Protein AF-A0A2E1TWA9-F1 (afdb_monomer_lite)

Radius of gyration: 17.95 Å; chains: 1; bounding box: 38×29×48 Å

Sequence (131 aa):
MLLELARAKKILFFGGKGGVGKTTVSAVTATACAELGEKVLLISTDPAHNLGHLFGRKIGSNPTRITAGLDALELDPHEIVNLHLKEISSALHRLMPSNLYSEVDKHVTLAKDAPGMHEAAMLERMADVVE

Structure (mmCIF, N/CA/C/O backbone):
data_AF-A0A2E1TWA9-F1
#
_entry.id   AF-A0A2E1TWA9-F1
#
loop_
_atom_site.group_PDB
_atom_site.id
_atom_site.type_symbol
_atom_site.label_atom_id
_atom_site.label_alt_id
_atom_site.label_comp_id
_atom_site.label_asym_id
_atom_site.label_entity_id
_atom_site.label_seq_id
_atom_site.pdbx_PDB_ins_code
_atom_site.Cartn_x
_atom_site.Cartn_y
_atom_site.Cartn_z
_atom_site.occupancy
_atom_site.B_iso_or_equiv
_atom_site.auth_seq_id
_atom_site.auth_comp_id
_atom_site.auth_asym_id
_atom_site.auth_atom_id
_atom_site.pdbx_PDB_model_num
ATOM 1 N N . MET A 1 1 ? -15.239 12.929 10.849 1.00 82.94 1 MET A N 1
ATOM 2 C CA . MET A 1 1 ? -14.516 13.309 9.617 1.00 82.94 1 MET 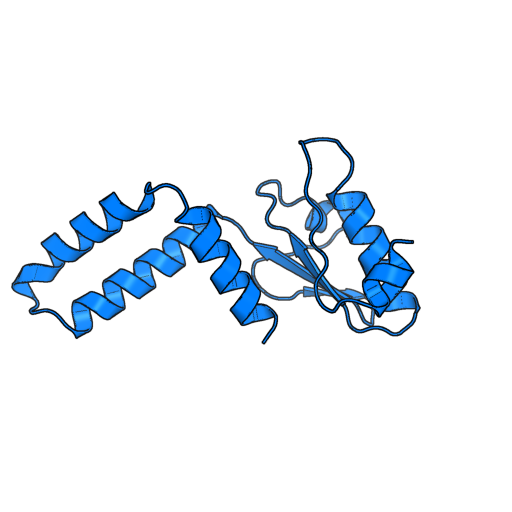A CA 1
ATOM 3 C C . MET A 1 1 ? -13.789 12.144 8.937 1.00 82.94 1 MET A C 1
ATOM 5 O O . MET A 1 1 ? -14.280 11.696 7.913 1.00 82.94 1 MET A O 1
ATOM 9 N N . LEU A 1 2 ? -12.664 11.606 9.449 1.00 90.69 2 LEU A N 1
ATOM 10 C CA . LEU A 1 2 ? -11.925 10.536 8.732 1.00 90.69 2 LEU A CA 1
ATOM 11 C C . LEU A 1 2 ? -12.725 9.234 8.578 1.00 90.69 2 LEU A C 1
ATOM 13 O O . LEU A 1 2 ? -12.781 8.686 7.486 1.00 90.69 2 LEU A O 1
ATOM 17 N N . LEU A 1 3 ? -13.411 8.785 9.633 1.00 92.25 3 LEU A N 1
ATOM 18 C CA . LEU A 1 3 ? -14.265 7.592 9.561 1.00 92.25 3 LEU A CA 1
ATOM 19 C C . LEU A 1 3 ? -15.497 7.787 8.664 1.00 92.25 3 LEU A C 1
ATOM 21 O O . LEU A 1 3 ? -16.000 6.828 8.092 1.00 92.25 3 LEU A O 1
ATOM 25 N N . GLU A 1 4 ? -15.991 9.017 8.518 1.00 93.06 4 GLU A N 1
ATOM 26 C CA . GLU A 1 4 ? -17.090 9.316 7.588 1.00 93.06 4 GLU A CA 1
ATOM 27 C C . GLU A 1 4 ? -16.598 9.255 6.141 1.00 93.06 4 GLU A C 1
ATOM 29 O O . GLU A 1 4 ? -17.252 8.651 5.295 1.00 93.06 4 GLU A O 1
ATOM 34 N N . LEU A 1 5 ? -15.408 9.806 5.868 1.00 93.25 5 LEU A N 1
ATOM 35 C CA . LEU A 1 5 ? -14.742 9.657 4.574 1.00 93.25 5 LEU A CA 1
ATOM 36 C C . LEU A 1 5 ? -14.465 8.185 4.255 1.00 93.25 5 LEU A C 1
ATOM 38 O O . LEU A 1 5 ? -14.717 7.766 3.130 1.00 93.25 5 LEU A O 1
ATOM 42 N N . ALA A 1 6 ? -14.014 7.405 5.243 1.00 91.38 6 ALA A N 1
ATOM 43 C CA . ALA A 1 6 ? -13.760 5.973 5.104 1.00 91.38 6 ALA A CA 1
ATOM 44 C C . ALA A 1 6 ? -15.019 5.167 4.764 1.00 91.38 6 ALA A C 1
ATOM 46 O O . ALA A 1 6 ? -14.949 4.233 3.978 1.00 91.38 6 ALA A O 1
ATOM 47 N N . ARG A 1 7 ? -16.188 5.556 5.285 1.00 89.50 7 ARG A N 1
ATOM 48 C CA . ARG A 1 7 ? -17.464 4.933 4.892 1.00 89.50 7 ARG A CA 1
ATOM 49 C C . ARG A 1 7 ? -17.933 5.363 3.506 1.00 89.50 7 ARG A C 1
ATOM 51 O O . ARG A 1 7 ? -18.570 4.591 2.800 1.00 89.50 7 ARG A O 1
ATOM 58 N N . ALA A 1 8 ? -17.655 6.606 3.117 1.00 93.38 8 ALA A N 1
ATOM 59 C CA . ALA A 1 8 ? -18.108 7.157 1.842 1.00 93.38 8 ALA A CA 1
ATOM 60 C C . ALA A 1 8 ? -17.20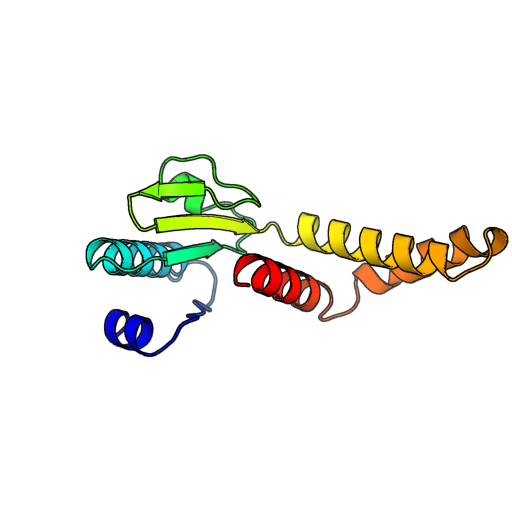0 6.794 0.652 1.00 93.38 8 ALA A C 1
ATOM 62 O O . ALA A 1 8 ? -17.617 6.936 -0.501 1.00 93.38 8 ALA A O 1
ATOM 63 N N . LYS A 1 9 ? -15.950 6.384 0.898 1.00 93.31 9 LYS A N 1
ATOM 64 C CA . LYS A 1 9 ? -14.934 6.113 -0.127 1.00 93.31 9 LYS A CA 1
ATOM 65 C C . LYS A 1 9 ? -14.283 4.757 0.114 1.00 93.31 9 LYS A C 1
ATOM 67 O O . LYS A 1 9 ? -13.872 4.458 1.223 1.00 93.31 9 LYS A O 1
ATOM 72 N N . LYS A 1 10 ? -14.108 3.977 -0.957 1.00 89.69 10 LYS A N 1
ATOM 73 C CA . LYS A 1 10 ? -13.422 2.674 -0.897 1.00 89.69 10 LYS A CA 1
ATOM 74 C C . LYS A 1 10 ? -11.905 2.790 -0.709 1.00 89.69 10 LYS A C 1
ATOM 76 O O . LYS A 1 10 ? -11.295 1.885 -0.163 1.00 89.69 10 LYS A O 1
ATOM 81 N N . ILE A 1 11 ? -11.306 3.884 -1.186 1.00 92.62 11 ILE A N 1
ATOM 82 C CA . ILE A 1 11 ? -9.855 4.108 -1.167 1.00 92.62 11 ILE A CA 1
ATOM 83 C C . ILE A 1 11 ? -9.575 5.474 -0.548 1.00 92.62 11 ILE A C 1
ATOM 85 O O . ILE A 1 11 ? -10.156 6.482 -0.961 1.00 92.62 11 ILE A O 1
ATOM 89 N N . LEU A 1 12 ? -8.693 5.498 0.452 1.00 94.44 12 LEU A N 1
ATOM 90 C CA . LEU A 1 12 ? -8.247 6.704 1.143 1.00 94.44 12 LEU A CA 1
ATOM 91 C C . LEU A 1 12 ? -6.724 6.801 1.057 1.00 94.44 12 LEU A C 1
ATOM 93 O O . LEU A 1 12 ? -6.013 5.946 1.578 1.00 94.44 12 LEU A O 1
ATOM 97 N N . PHE A 1 13 ? -6.228 7.875 0.443 1.00 92.94 13 PHE A N 1
ATOM 98 C CA . PHE A 1 13 ? -4.799 8.168 0.369 1.00 92.94 13 PHE A CA 1
ATOM 99 C C . PHE A 1 13 ? -4.375 9.112 1.497 1.00 92.94 13 PHE A C 1
ATOM 101 O O . PHE A 1 13 ? -4.964 10.177 1.686 1.00 92.94 13 PHE A O 1
ATOM 108 N N . PHE A 1 14 ? -3.311 8.747 2.213 1.00 93.25 14 PHE A N 1
ATOM 109 C CA . PHE A 1 14 ? -2.704 9.570 3.260 1.00 93.25 14 PHE A CA 1
ATOM 110 C C . PHE A 1 14 ? -1.376 10.154 2.761 1.00 93.25 14 PHE A C 1
ATOM 112 O O . PHE A 1 14 ? -0.324 9.528 2.862 1.00 93.25 14 PHE A O 1
ATOM 119 N N . GLY A 1 15 ? -1.429 11.369 2.211 1.00 91.12 15 GLY A N 1
ATOM 120 C CA . GLY A 1 15 ? -0.265 12.095 1.689 1.00 91.12 15 GLY A CA 1
ATOM 121 C C . GLY A 1 15 ? 0.232 13.206 2.622 1.00 91.12 15 GLY A C 1
ATOM 122 O O . GLY A 1 15 ? -0.514 13.726 3.447 1.00 91.12 15 GLY A O 1
ATOM 123 N N . GLY A 1 16 ? 1.508 13.585 2.497 1.00 88.06 16 GLY A N 1
ATOM 124 C CA . GLY A 1 16 ? 2.109 14.694 3.254 1.00 88.06 16 GLY A CA 1
ATOM 125 C C . GLY A 1 16 ? 3.611 14.527 3.505 1.00 88.06 16 GLY A C 1
ATOM 126 O O . GLY A 1 16 ? 4.179 13.455 3.290 1.00 88.06 16 GLY A O 1
ATOM 127 N N . LYS A 1 17 ? 4.265 15.585 3.999 1.00 86.50 17 LYS A N 1
ATOM 128 C CA . LYS A 1 17 ? 5.720 15.612 4.260 1.00 86.50 17 LYS A CA 1
ATOM 129 C C . LYS A 1 17 ? 6.162 14.556 5.291 1.00 86.50 17 LYS A C 1
ATOM 131 O O . LYS A 1 17 ? 5.338 13.973 5.999 1.00 86.50 17 LYS A O 1
ATOM 136 N N . GLY A 1 18 ? 7.463 14.275 5.368 1.00 84.88 18 GLY A N 1
ATOM 137 C CA . GLY A 1 18 ? 8.033 13.403 6.405 1.00 84.88 18 GLY A CA 1
ATOM 138 C C . GLY A 1 18 ? 7.747 13.934 7.817 1.00 84.88 18 GLY A C 1
ATOM 139 O O . GLY A 1 18 ? 7.710 15.143 8.020 1.00 84.88 18 GLY A O 1
ATOM 140 N N . GLY A 1 19 ? 7.495 13.042 8.779 1.00 83.31 19 GLY A N 1
ATOM 141 C CA . GLY A 1 19 ? 7.331 13.408 10.196 1.00 83.31 19 GLY A CA 1
ATOM 142 C C . GLY A 1 19 ? 5.968 13.974 10.625 1.00 83.31 19 GLY A C 1
ATOM 143 O O . GLY A 1 19 ? 5.780 14.236 11.804 1.00 83.31 19 GLY A O 1
ATOM 144 N N . VAL A 1 20 ? 4.985 14.119 9.727 1.00 91.44 20 VAL A N 1
ATOM 145 C CA . VAL A 1 20 ? 3.653 14.680 10.074 1.00 91.44 20 VAL A CA 1
ATOM 146 C C . VAL A 1 20 ? 2.662 13.662 10.670 1.00 91.44 20 VAL A C 1
ATOM 148 O O . VAL A 1 20 ? 1.486 13.968 10.829 1.00 91.44 20 VAL A O 1
ATOM 151 N N . GLY A 1 21 ? 3.104 12.432 10.956 1.00 91.19 21 GLY A N 1
ATOM 152 C CA . GLY A 1 21 ? 2.267 11.399 11.587 1.00 91.19 21 GLY A CA 1
ATOM 153 C C . GLY A 1 21 ? 1.367 10.583 10.647 1.00 91.19 21 GLY A C 1
ATOM 154 O O . GLY A 1 21 ? 0.452 9.917 11.119 1.00 91.19 21 GLY A O 1
ATOM 155 N N . LYS A 1 22 ? 1.611 10.586 9.328 1.00 93.75 22 LYS A N 1
ATOM 156 C CA . LYS A 1 22 ? 0.781 9.861 8.335 1.00 93.75 22 LYS A CA 1
ATOM 157 C C . LYS A 1 22 ? 0.602 8.379 8.655 1.00 93.75 22 LYS A C 1
ATOM 159 O O . LYS A 1 22 ? -0.515 7.874 8.608 1.00 93.75 22 LYS A O 1
ATOM 164 N N . THR A 1 23 ? 1.691 7.699 9.000 1.00 93.25 23 THR A N 1
ATOM 165 C CA . THR A 1 23 ? 1.688 6.271 9.338 1.00 93.25 23 THR A CA 1
ATOM 166 C C . THR A 1 23 ? 0.806 6.005 10.553 1.00 93.25 23 THR A C 1
ATOM 168 O O . THR A 1 23 ? -0.030 5.112 10.531 1.00 93.25 23 THR A O 1
ATOM 171 N N . THR A 1 24 ? 0.908 6.846 11.582 1.00 93.94 24 THR A N 1
ATOM 172 C CA . THR A 1 24 ? 0.072 6.745 12.781 1.00 93.94 24 THR A CA 1
ATOM 173 C C . THR A 1 24 ? -1.399 7.008 12.469 1.00 93.94 24 THR A C 1
ATOM 175 O O . THR A 1 24 ? -2.256 6.222 12.857 1.00 93.94 24 THR A O 1
ATOM 178 N N . VAL A 1 25 ? -1.709 8.086 11.742 1.00 95.06 25 VAL A N 1
ATOM 179 C CA . VAL A 1 25 ? -3.098 8.462 11.430 1.00 95.06 25 VAL A CA 1
ATOM 180 C C . VAL A 1 25 ? -3.767 7.427 10.521 1.00 95.06 25 VAL A C 1
ATOM 182 O O . VAL A 1 25 ? -4.913 7.054 10.774 1.00 95.06 25 VAL A O 1
ATOM 185 N N . SER A 1 26 ? -3.067 6.931 9.498 1.00 95.62 26 SER A N 1
ATOM 186 C CA . SER A 1 26 ? -3.578 5.875 8.611 1.00 95.62 26 SER A CA 1
ATOM 187 C C . SER A 1 26 ? -3.806 4.563 9.361 1.00 95.62 26 SER A C 1
ATOM 189 O O . SER A 1 26 ? -4.883 3.985 9.239 1.00 95.62 26 SER A O 1
ATOM 191 N N . ALA A 1 27 ? -2.863 4.143 10.210 1.00 95.75 27 ALA A N 1
ATOM 192 C CA . ALA A 1 27 ? -3.002 2.943 11.030 1.00 95.75 27 ALA A CA 1
ATOM 193 C C . ALA A 1 27 ? -4.170 3.033 12.019 1.00 95.75 27 ALA A C 1
ATOM 195 O O . 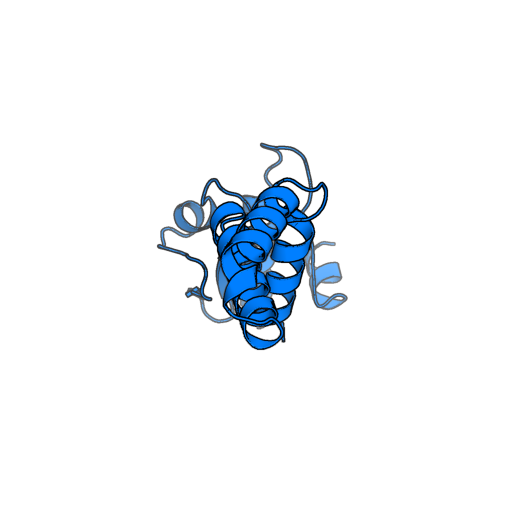ALA A 1 27 ? -4.992 2.125 12.070 1.00 95.75 27 ALA A O 1
ATOM 196 N N . VAL A 1 28 ? -4.296 4.139 12.761 1.00 96.06 28 VAL A N 1
ATOM 197 C CA . VAL A 1 28 ? -5.415 4.338 13.701 1.00 96.06 28 VAL A CA 1
ATOM 198 C C . VAL A 1 28 ? -6.753 4.384 12.963 1.00 96.06 28 VAL A C 1
ATOM 200 O O . VAL A 1 28 ? -7.721 3.790 13.427 1.00 96.06 28 VAL A O 1
ATOM 203 N N . THR A 1 29 ? -6.813 5.036 11.797 1.00 96.94 29 THR A N 1
ATOM 204 C CA . THR A 1 29 ? -8.038 5.064 10.980 1.00 96.94 29 THR A CA 1
ATOM 205 C C . THR A 1 29 ? -8.412 3.660 10.503 1.00 96.94 29 THR A C 1
ATOM 207 O O . THR A 1 29 ? -9.573 3.276 10.605 1.00 96.94 29 THR A O 1
ATOM 210 N N . ALA A 1 30 ? -7.437 2.879 10.028 1.00 97.06 30 ALA A N 1
ATOM 211 C CA . ALA A 1 30 ? -7.660 1.518 9.555 1.00 97.06 30 ALA A CA 1
ATOM 212 C C . ALA A 1 30 ? -8.128 0.581 10.679 1.00 97.06 30 ALA A C 1
ATOM 214 O O . ALA A 1 30 ? -9.104 -0.148 10.500 1.00 97.06 30 ALA A O 1
ATOM 215 N N . THR A 1 31 ? -7.493 0.654 11.852 1.00 96.94 31 THR A N 1
ATOM 216 C CA . THR A 1 31 ? -7.903 -0.098 13.047 1.00 96.94 31 THR A CA 1
ATOM 217 C C . THR A 1 31 ? -9.320 0.268 13.475 1.00 96.94 31 THR A C 1
ATOM 219 O O . THR A 1 31 ? -10.142 -0.623 13.659 1.00 96.94 31 THR A O 1
ATOM 222 N N . ALA A 1 32 ? -9.645 1.560 13.557 1.00 96.88 32 ALA A N 1
ATOM 223 C CA . ALA A 1 32 ? -10.979 2.008 13.950 1.00 96.88 32 ALA A CA 1
ATOM 224 C C . ALA A 1 32 ? -12.069 1.565 12.955 1.00 96.88 32 ALA A C 1
ATOM 226 O O . ALA A 1 32 ? -13.170 1.207 13.363 1.00 96.88 32 ALA A O 1
ATOM 227 N N . CYS A 1 33 ? -11.782 1.547 11.649 1.00 96.75 33 CYS A N 1
ATOM 228 C CA . CYS A 1 33 ? -12.703 0.982 10.660 1.00 96.75 33 CYS A CA 1
ATOM 229 C C . CYS A 1 33 ? -12.907 -0.529 10.865 1.00 96.75 33 CYS A C 1
ATOM 231 O O . CYS A 1 33 ? -14.045 -0.996 10.841 1.00 96.75 33 CYS A O 1
ATOM 233 N N . ALA A 1 34 ? -11.836 -1.285 11.124 1.00 97.00 34 ALA A N 1
ATOM 234 C CA . ALA A 1 34 ? -11.930 -2.719 11.394 1.00 97.00 34 ALA A CA 1
ATOM 235 C C . ALA A 1 34 ? -12.719 -3.031 12.681 1.00 97.00 34 ALA A C 1
ATOM 237 O O . ALA A 1 34 ? -13.537 -3.949 12.696 1.00 97.00 34 ALA A O 1
ATOM 238 N N . GLU A 1 35 ? -12.550 -2.231 13.739 1.00 96.69 35 GLU A N 1
ATOM 239 C CA . GLU A 1 35 ? -13.334 -2.329 14.983 1.00 96.69 35 GLU A CA 1
ATOM 240 C C . GLU A 1 35 ? -14.832 -2.067 14.769 1.00 96.69 35 GLU A C 1
ATOM 242 O O . GLU A 1 35 ? -15.670 -2.617 15.482 1.00 96.69 35 GLU A O 1
ATOM 247 N N . LEU A 1 36 ? -15.184 -1.270 13.757 1.00 95.56 36 LEU A N 1
ATOM 248 C CA . LEU A 1 36 ? -16.566 -1.042 13.331 1.00 95.56 36 LEU A CA 1
ATOM 249 C C . LEU A 1 36 ? -17.120 -2.165 12.434 1.00 95.56 36 LEU A C 1
ATOM 251 O O . LEU A 1 36 ? -18.259 -2.070 11.978 1.00 95.56 36 LEU A O 1
ATOM 255 N N . GLY A 1 37 ? -16.344 -3.228 12.203 1.00 95.62 37 GLY A N 1
ATOM 256 C CA . GLY A 1 37 ? -16.738 -4.400 11.421 1.00 95.62 37 GLY A CA 1
ATOM 257 C C . GLY A 1 37 ? -16.425 -4.308 9.926 1.00 95.62 37 GLY A C 1
ATOM 258 O O . GLY A 1 37 ? -16.797 -5.214 9.180 1.00 95.62 37 GLY A O 1
ATOM 259 N N . GLU A 1 38 ? -15.743 -3.252 9.477 1.00 95.25 38 GLU A N 1
ATOM 260 C CA . GLU A 1 38 ? -15.324 -3.120 8.080 1.00 95.25 38 GLU A CA 1
ATOM 261 C C . GLU A 1 38 ? -14.148 -4.054 7.762 1.00 95.25 38 GLU A C 1
ATOM 263 O O . GLU A 1 38 ? -13.328 -4.386 8.621 1.00 95.25 38 GLU A O 1
ATOM 268 N N . LYS A 1 39 ? -14.031 -4.456 6.492 1.00 95.56 39 LYS A N 1
ATOM 269 C CA . LYS A 1 39 ? -12.831 -5.134 5.983 1.00 95.56 39 LYS A CA 1
ATOM 270 C C . LYS A 1 39 ? -11.887 -4.093 5.405 1.00 95.56 39 LYS A C 1
ATOM 272 O O . LYS A 1 39 ? -12.225 -3.426 4.431 1.00 95.56 39 LYS A O 1
ATOM 277 N N . VAL A 1 40 ? -10.709 -3.971 5.998 1.00 96.75 40 VAL A N 1
ATOM 278 C CA . VAL A 1 40 ? -9.747 -2.918 5.692 1.00 96.75 40 VAL A CA 1
ATOM 279 C C . VAL A 1 40 ? -8.415 -3.528 5.292 1.00 96.75 40 VAL A C 1
ATOM 281 O O . VAL A 1 40 ? -7.893 -4.420 5.962 1.00 96.75 40 VAL A O 1
ATOM 284 N N . LEU A 1 41 ? -7.853 -2.987 4.217 1.00 96.31 41 LEU A N 1
ATOM 285 C CA . LEU A 1 41 ? -6.490 -3.243 3.793 1.00 96.31 41 LEU A CA 1
ATOM 286 C C . LEU A 1 41 ? -5.671 -1.959 3.947 1.00 96.31 41 LEU A C 1
ATOM 288 O O . LEU A 1 41 ? -5.962 -0.950 3.306 1.00 96.31 41 LEU A O 1
ATOM 292 N N . LEU A 1 42 ? -4.651 -1.994 4.800 1.00 96.06 42 LEU A N 1
ATOM 293 C CA . LEU A 1 42 ? -3.726 -0.884 4.999 1.00 96.06 42 LEU A CA 1
ATOM 294 C C . LEU A 1 42 ? -2.463 -1.087 4.158 1.00 96.06 42 LEU A C 1
ATOM 296 O O . LEU A 1 42 ? -1.725 -2.048 4.357 1.00 96.06 42 LEU A O 1
ATOM 300 N N . ILE A 1 43 ? -2.194 -0.154 3.249 1.00 94.50 43 ILE A N 1
ATOM 301 C CA . ILE A 1 43 ? -1.037 -0.198 2.350 1.00 94.50 43 ILE A CA 1
ATOM 302 C C . ILE A 1 43 ? -0.066 0.916 2.731 1.00 94.50 43 ILE A C 1
ATOM 304 O O . ILE A 1 43 ? -0.455 2.083 2.778 1.00 94.50 43 ILE A O 1
ATOM 308 N N . SER A 1 44 ? 1.198 0.573 2.976 1.00 92.06 44 SER A N 1
ATOM 309 C CA . SER A 1 44 ? 2.285 1.550 3.093 1.00 92.06 44 SER A CA 1
ATOM 310 C C . SER A 1 44 ? 3.217 1.451 1.896 1.00 92.06 44 SER A C 1
ATOM 312 O O . SER A 1 44 ? 3.655 0.362 1.543 1.00 92.06 44 SER A O 1
ATOM 314 N N . THR A 1 45 ? 3.556 2.599 1.315 1.00 88.25 45 THR A N 1
ATOM 315 C CA . THR A 1 45 ? 4.623 2.757 0.310 1.00 88.25 45 THR A CA 1
ATOM 316 C C . THR A 1 45 ? 5.864 3.438 0.881 1.00 88.25 45 THR A C 1
ATOM 318 O O . THR A 1 45 ? 6.693 3.949 0.130 1.00 88.25 45 THR A O 1
ATOM 321 N N . ASP A 1 46 ? 5.943 3.570 2.206 1.00 81.69 46 ASP A N 1
ATOM 322 C CA . ASP A 1 46 ? 7.081 4.182 2.883 1.00 81.69 46 ASP A CA 1
ATOM 323 C C . ASP A 1 46 ? 8.249 3.179 2.934 1.00 81.69 46 ASP A C 1
ATOM 325 O O . ASP A 1 46 ? 8.092 2.130 3.568 1.00 81.69 46 ASP A O 1
ATOM 329 N N . PRO A 1 47 ? 9.419 3.488 2.335 1.00 71.19 47 PRO A N 1
ATOM 330 C CA . PRO A 1 47 ? 10.594 2.611 2.368 1.00 71.19 47 PRO A CA 1
ATOM 331 C C . PRO A 1 47 ? 11.104 2.316 3.784 1.00 71.19 47 PRO A C 1
ATOM 333 O O . PRO A 1 47 ? 11.872 1.385 3.992 1.00 71.19 47 PRO A O 1
ATOM 336 N N . ALA A 1 48 ? 10.717 3.122 4.777 1.00 76.44 48 ALA A N 1
ATOM 337 C CA . ALA A 1 48 ? 11.181 2.968 6.151 1.00 76.44 48 ALA A CA 1
ATOM 338 C C . ALA A 1 48 ? 10.509 1.814 6.929 1.00 76.44 48 ALA A C 1
ATOM 340 O O . ALA A 1 48 ? 10.803 1.650 8.110 1.00 76.44 48 ALA A O 1
ATOM 341 N N . HIS A 1 49 ? 9.617 1.025 6.308 1.00 77.44 49 HIS A N 1
ATOM 342 C CA . HIS A 1 49 ? 8.981 -0.161 6.916 1.00 77.44 49 HIS A CA 1
ATOM 343 C C . HIS A 1 49 ? 8.328 0.097 8.290 1.00 77.44 49 HIS A C 1
ATOM 345 O O . HIS A 1 49 ? 8.398 -0.692 9.239 1.00 77.44 49 HIS A O 1
ATOM 351 N N . ASN A 1 50 ? 7.701 1.267 8.422 1.00 84.38 50 ASN A N 1
ATOM 352 C CA . ASN A 1 50 ? 7.218 1.773 9.702 1.00 84.38 50 ASN A CA 1
ATOM 353 C C . ASN A 1 50 ? 5.964 1.045 10.233 1.00 84.38 50 ASN A C 1
ATOM 355 O O . ASN A 1 50 ? 5.711 1.108 11.439 1.00 84.38 50 ASN A O 1
ATOM 359 N N . LEU A 1 51 ? 5.162 0.368 9.395 1.00 89.69 51 LEU A N 1
ATOM 360 C CA . LEU A 1 51 ? 3.964 -0.340 9.874 1.00 89.69 51 LEU A CA 1
ATOM 361 C C . LEU A 1 51 ? 4.341 -1.591 10.652 1.00 89.69 51 LEU A C 1
ATOM 363 O O . LEU A 1 51 ? 3.715 -1.879 11.673 1.00 89.69 51 LEU A O 1
ATOM 367 N N . GLY A 1 52 ? 5.364 -2.318 10.197 1.00 88.88 52 GLY A N 1
ATOM 368 C CA . GLY A 1 52 ? 5.816 -3.516 10.896 1.00 88.88 52 GLY A CA 1
ATOM 369 C C . GLY A 1 52 ? 6.241 -3.211 12.334 1.00 88.88 52 GLY A C 1
ATOM 370 O O . GLY A 1 52 ? 5.823 -3.881 13.281 1.00 88.88 52 GLY A O 1
ATOM 371 N N . HIS A 1 53 ? 6.982 -2.115 12.511 1.00 89.38 53 HIS A N 1
ATOM 372 C CA . HIS A 1 53 ? 7.342 -1.595 13.828 1.00 89.38 53 HIS A CA 1
ATOM 373 C C . HIS A 1 53 ? 6.122 -1.151 14.641 1.00 89.38 53 HIS A C 1
ATOM 375 O O . HIS A 1 53 ? 6.017 -1.500 15.815 1.00 89.38 53 HIS A O 1
ATOM 381 N N . LEU A 1 54 ? 5.187 -0.422 14.024 1.00 91.88 54 LEU A N 1
ATOM 382 C CA . LEU A 1 54 ? 3.997 0.097 14.700 1.00 91.88 54 LEU A CA 1
ATOM 383 C C . LEU A 1 54 ? 3.089 -1.015 15.245 1.00 91.88 54 LEU A C 1
ATOM 385 O O . LEU A 1 54 ? 2.567 -0.895 16.350 1.00 91.88 54 LEU A O 1
ATOM 389 N N . PHE A 1 55 ? 2.911 -2.097 14.485 1.00 93.44 55 PHE A N 1
ATOM 390 C CA . PHE A 1 55 ? 2.068 -3.229 14.879 1.00 93.44 55 PHE A CA 1
ATOM 391 C C . PHE A 1 55 ? 2.831 -4.354 15.589 1.00 93.44 55 PHE A C 1
ATOM 393 O O . PHE A 1 55 ? 2.213 -5.340 15.995 1.00 93.44 55 PHE A O 1
ATOM 400 N N . GLY A 1 56 ? 4.157 -4.245 15.724 1.00 91.94 56 GLY A N 1
ATOM 401 C CA . GLY A 1 56 ? 4.996 -5.301 16.295 1.00 91.94 56 GLY A CA 1
ATOM 402 C C . GLY A 1 56 ? 4.951 -6.605 15.490 1.00 91.94 56 GLY A C 1
ATOM 403 O O . GLY A 1 56 ? 4.980 -7.691 16.068 1.00 91.94 56 GLY A O 1
ATOM 404 N N . ARG A 1 57 ? 4.826 -6.518 14.159 1.00 90.88 57 ARG A N 1
ATOM 405 C CA . ARG A 1 57 ? 4.710 -7.668 13.248 1.00 90.88 57 ARG A CA 1
ATOM 406 C C . ARG A 1 57 ? 5.605 -7.486 12.033 1.00 90.88 57 ARG A C 1
ATOM 408 O O . ARG A 1 57 ? 5.808 -6.376 11.565 1.00 90.88 57 ARG A O 1
ATOM 415 N N . LYS A 1 58 ? 6.099 -8.586 11.466 1.00 91.44 58 LYS A N 1
ATOM 416 C CA . LYS A 1 58 ? 6.750 -8.537 10.154 1.00 91.44 58 LYS A CA 1
ATOM 417 C C . LYS A 1 58 ? 5.671 -8.418 9.078 1.00 91.44 58 LYS A C 1
ATOM 419 O O . LYS A 1 58 ? 4.852 -9.323 8.948 1.00 91.44 58 LYS A O 1
ATOM 424 N N . ILE A 1 59 ? 5.682 -7.315 8.340 1.00 92.94 59 ILE A N 1
ATOM 425 C CA . ILE A 1 59 ? 4.780 -7.041 7.217 1.00 92.94 59 ILE A CA 1
ATOM 426 C C . ILE A 1 59 ? 5.651 -6.944 5.963 1.00 92.94 59 ILE A C 1
ATOM 428 O O . ILE A 1 59 ? 6.780 -6.470 6.035 1.00 92.94 59 ILE A O 1
ATOM 432 N N . GLY A 1 60 ? 5.168 -7.462 4.838 1.00 89.38 60 GLY A N 1
ATOM 433 C CA . GLY A 1 60 ? 5.889 -7.426 3.566 1.00 89.38 60 GLY A CA 1
ATOM 434 C C . GLY A 1 60 ? 4.950 -7.133 2.405 1.00 89.38 60 GLY A C 1
ATOM 435 O O . GLY A 1 60 ? 3.840 -6.642 2.605 1.00 89.38 60 GLY A O 1
ATOM 436 N N . SER A 1 61 ? 5.372 -7.503 1.199 1.00 87.81 61 SER A N 1
ATOM 437 C CA . SER A 1 61 ? 4.669 -7.222 -0.062 1.00 87.81 61 SER A CA 1
ATOM 438 C C . SER A 1 61 ? 3.377 -8.022 -0.290 1.00 87.81 61 SER A C 1
ATOM 440 O O . SER A 1 61 ? 2.686 -7.810 -1.290 1.00 87.81 61 SER A O 1
ATOM 442 N N . ASN A 1 62 ? 3.031 -8.916 0.643 1.00 89.50 62 ASN A N 1
ATOM 443 C CA . ASN A 1 62 ? 1.790 -9.686 0.650 1.00 89.50 62 ASN A CA 1
ATOM 444 C C . ASN A 1 62 ? 0.916 -9.301 1.856 1.00 89.50 62 ASN A C 1
ATOM 446 O O . ASN A 1 62 ? 1.464 -9.082 2.946 1.00 89.50 62 ASN A O 1
ATOM 450 N N . PRO A 1 63 ? -0.426 -9.285 1.707 1.00 93.44 63 PRO A N 1
ATOM 451 C CA . PRO A 1 63 ? -1.338 -8.980 2.804 1.00 93.44 63 PRO A CA 1
ATOM 452 C C . PRO A 1 63 ? -1.080 -9.857 4.032 1.00 93.44 63 PRO A C 1
ATOM 454 O O . PRO A 1 63 ? -1.154 -11.085 3.984 1.00 93.44 63 PRO A O 1
ATOM 457 N N . THR A 1 64 ? -0.775 -9.207 5.149 1.00 95.12 64 THR A N 1
ATOM 458 C CA . THR A 1 64 ? -0.540 -9.831 6.448 1.00 95.12 64 THR A CA 1
ATOM 459 C C . THR A 1 64 ? -1.646 -9.435 7.412 1.00 95.12 64 THR A C 1
ATOM 461 O O . THR A 1 64 ? -1.881 -8.250 7.650 1.00 95.12 64 THR A O 1
ATOM 464 N N . ARG A 1 65 ? -2.295 -10.427 8.025 1.00 96.62 65 ARG A N 1
ATOM 465 C CA . ARG A 1 65 ? -3.323 -10.193 9.044 1.00 96.62 65 ARG A CA 1
ATOM 466 C C . ARG A 1 65 ? -2.732 -9.489 10.260 1.00 96.62 65 ARG A C 1
ATOM 468 O O . ARG A 1 65 ? -1.823 -10.018 10.906 1.00 96.62 65 ARG A O 1
ATOM 475 N N . ILE A 1 66 ? -3.299 -8.338 10.617 1.00 96.75 66 ILE A N 1
ATOM 476 C CA . ILE A 1 66 ? -2.954 -7.595 11.837 1.00 96.75 66 ILE A CA 1
ATOM 477 C C . ILE A 1 66 ? -3.924 -7.964 12.957 1.00 96.75 66 ILE A C 1
ATOM 479 O O . ILE A 1 66 ? -3.509 -8.469 13.999 1.00 96.75 66 ILE A O 1
ATOM 483 N N . THR A 1 67 ? -5.221 -7.789 12.704 1.00 95.50 67 THR A N 1
ATOM 484 C CA . THR A 1 67 ? -6.323 -8.179 13.593 1.00 95.50 67 THR A CA 1
ATOM 485 C C . THR A 1 67 ? -7.557 -8.552 12.762 1.00 95.50 67 THR A C 1
ATOM 487 O O . THR A 1 67 ? -7.534 -8.460 11.532 1.00 95.50 67 THR A O 1
ATOM 490 N N . ALA A 1 68 ? -8.633 -9.014 13.397 1.00 96.50 68 ALA A N 1
ATOM 491 C CA . ALA A 1 68 ? -9.890 -9.293 12.708 1.00 96.50 68 ALA A CA 1
ATOM 492 C C . ALA A 1 68 ? -10.363 -8.047 11.936 1.00 96.50 68 ALA A C 1
ATOM 494 O O . ALA A 1 68 ? -10.420 -6.957 12.494 1.00 96.50 68 ALA A O 1
ATOM 495 N N . GLY A 1 69 ? -10.644 -8.205 10.640 1.00 96.44 69 GLY A N 1
ATOM 496 C CA . GLY A 1 69 ? -11.058 -7.098 9.769 1.00 96.44 69 GLY A CA 1
ATOM 497 C C . GLY A 1 69 ? -9.927 -6.203 9.244 1.00 96.44 69 GLY A C 1
ATOM 498 O O . GLY A 1 69 ? -10.193 -5.410 8.351 1.00 96.44 69 GLY A O 1
ATOM 499 N N . LEU A 1 70 ? -8.676 -6.355 9.707 1.00 97.81 70 LEU A N 1
ATOM 500 C CA . LEU A 1 70 ? -7.535 -5.549 9.249 1.00 97.81 70 LEU A CA 1
ATOM 501 C C . LEU A 1 70 ? -6.378 -6.412 8.736 1.00 97.81 70 LEU A C 1
ATOM 503 O O . LEU A 1 70 ? -5.734 -7.141 9.499 1.00 97.81 70 LEU A O 1
ATOM 507 N N . ASP A 1 71 ? -6.082 -6.255 7.453 1.00 97.19 71 ASP A N 1
ATOM 508 C CA . ASP A 1 71 ? -4.872 -6.753 6.806 1.00 97.19 71 ASP A CA 1
ATOM 509 C C . ASP A 1 71 ? -3.961 -5.566 6.454 1.00 97.19 71 ASP A C 1
ATOM 511 O O . ASP A 1 71 ? -4.437 -4.453 6.222 1.00 97.19 71 ASP A O 1
ATOM 515 N N . ALA A 1 72 ? -2.646 -5.776 6.434 1.00 96.06 72 ALA A N 1
ATOM 516 C CA . ALA A 1 72 ? -1.684 -4.747 6.055 1.00 96.06 72 ALA A CA 1
ATOM 517 C C . ALA A 1 72 ? -0.608 -5.289 5.113 1.00 96.06 72 ALA A C 1
ATOM 519 O O . ALA A 1 72 ? -0.232 -6.458 5.202 1.00 96.06 72 ALA A O 1
ATOM 520 N N . LEU A 1 73 ? -0.094 -4.426 4.241 1.00 93.62 73 LEU A N 1
ATOM 521 C CA . LEU A 1 73 ? 1.061 -4.711 3.399 1.00 93.62 73 LEU A CA 1
ATOM 522 C C . LEU A 1 73 ? 2.003 -3.508 3.307 1.00 93.62 73 LEU A C 1
ATOM 524 O O . LEU A 1 73 ? 1.592 -2.350 3.421 1.00 93.62 73 LEU A O 1
ATOM 528 N N . GLU A 1 74 ? 3.274 -3.805 3.073 1.00 92.00 74 GLU A N 1
ATOM 529 C CA . GLU A 1 74 ? 4.316 -2.819 2.821 1.00 92.00 74 GLU A CA 1
ATOM 530 C C . GLU A 1 74 ? 4.903 -3.059 1.434 1.00 92.00 74 GLU A C 1
ATOM 532 O O . GLU A 1 74 ? 5.375 -4.148 1.109 1.00 92.00 74 GLU A O 1
ATOM 537 N N . LEU A 1 75 ? 4.825 -2.022 0.612 1.00 89.06 75 LEU A N 1
ATOM 538 C CA . LEU A 1 75 ? 5.283 -1.989 -0.761 1.00 89.06 75 LEU A CA 1
ATOM 539 C C . LEU A 1 75 ? 6.617 -1.244 -0.805 1.00 89.06 75 LEU A C 1
ATOM 541 O O . LEU A 1 75 ? 6.650 -0.030 -0.603 1.00 89.06 75 LEU A O 1
ATOM 545 N N . ASP A 1 76 ? 7.704 -1.964 -1.080 1.00 85.62 76 ASP A N 1
ATOM 546 C CA . ASP A 1 76 ? 9.004 -1.351 -1.351 1.00 85.62 76 ASP A CA 1
ATOM 547 C C . ASP A 1 76 ? 9.021 -0.816 -2.800 1.00 85.62 76 ASP A C 1
ATOM 549 O O . ASP A 1 76 ? 8.866 -1.599 -3.746 1.00 85.62 76 ASP A O 1
ATOM 553 N N . PRO A 1 77 ? 9.204 0.505 -3.010 1.00 81.50 77 PRO A N 1
ATOM 554 C 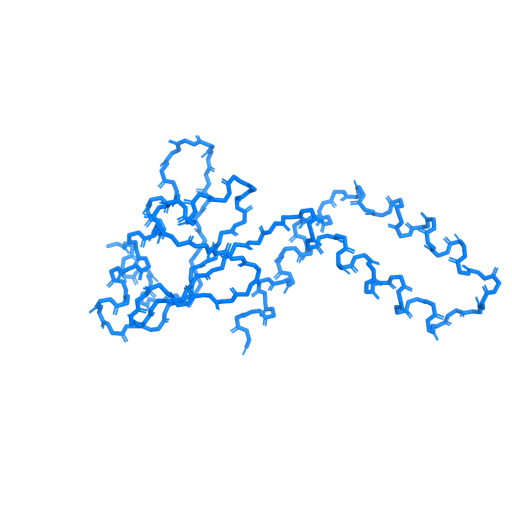CA . PRO A 1 77 ? 9.199 1.088 -4.351 1.00 81.50 77 PRO A CA 1
ATOM 555 C C . PRO A 1 77 ? 10.265 0.523 -5.277 1.00 81.50 77 PRO A C 1
ATOM 557 O O . PRO A 1 77 ? 10.014 0.339 -6.466 1.00 81.50 77 PRO A O 1
ATOM 560 N N . HIS A 1 78 ? 11.451 0.242 -4.751 1.00 83.44 78 HIS A N 1
ATOM 561 C CA . HIS A 1 78 ? 12.548 -0.281 -5.544 1.00 83.44 78 HIS A CA 1
ATOM 562 C C . HIS A 1 78 ? 12.286 -1.726 -5.956 1.00 83.44 78 HIS A C 1
ATOM 564 O O . HIS A 1 78 ? 12.534 -2.076 -7.112 1.00 83.44 78 HIS A O 1
ATOM 570 N N . GLU A 1 79 ? 11.764 -2.560 -5.054 1.00 86.06 79 GLU A N 1
ATOM 571 C CA . GLU A 1 79 ? 11.391 -3.937 -5.396 1.00 86.06 79 GLU A CA 1
ATOM 572 C C . GLU A 1 79 ? 10.304 -3.972 -6.474 1.00 86.06 79 GLU A C 1
ATOM 574 O O . GLU A 1 79 ? 10.433 -4.708 -7.454 1.00 86.06 79 GLU A O 1
ATOM 579 N N . ILE A 1 80 ? 9.273 -3.136 -6.336 1.00 87.38 80 ILE A N 1
ATOM 580 C CA . ILE A 1 80 ? 8.121 -3.112 -7.248 1.00 87.38 80 ILE A CA 1
ATOM 581 C C . ILE A 1 80 ? 8.513 -2.622 -8.635 1.00 87.38 80 ILE A C 1
ATOM 583 O O . ILE A 1 80 ? 8.151 -3.248 -9.627 1.00 87.38 80 ILE A O 1
ATOM 587 N N . VAL A 1 81 ? 9.321 -1.565 -8.723 1.00 86.81 81 VAL A N 1
ATOM 588 C CA . VAL A 1 81 ? 9.834 -1.083 -10.012 1.00 86.81 81 VAL A CA 1
ATOM 589 C C . VAL A 1 81 ? 10.688 -2.144 -10.698 1.00 86.81 81 VAL A C 1
ATOM 591 O O . VAL A 1 81 ? 10.543 -2.372 -11.897 1.00 86.81 81 VAL A O 1
ATOM 594 N N . ASN A 1 82 ? 11.563 -2.828 -9.957 1.00 87.94 82 ASN A N 1
ATOM 595 C CA . ASN A 1 82 ? 12.388 -3.886 -10.537 1.00 87.94 82 ASN A CA 1
ATOM 596 C C . ASN A 1 82 ? 11.536 -5.062 -11.043 1.00 87.94 82 ASN A C 1
ATOM 598 O O . ASN A 1 82 ? 11.843 -5.620 -12.099 1.00 87.94 82 ASN A O 1
ATOM 602 N N . LEU A 1 83 ? 10.479 -5.433 -10.313 1.00 87.81 83 LEU A N 1
ATOM 603 C CA . LEU A 1 83 ? 9.543 -6.474 -10.737 1.00 87.81 83 LEU A CA 1
ATOM 604 C C . LEU A 1 83 ? 8.813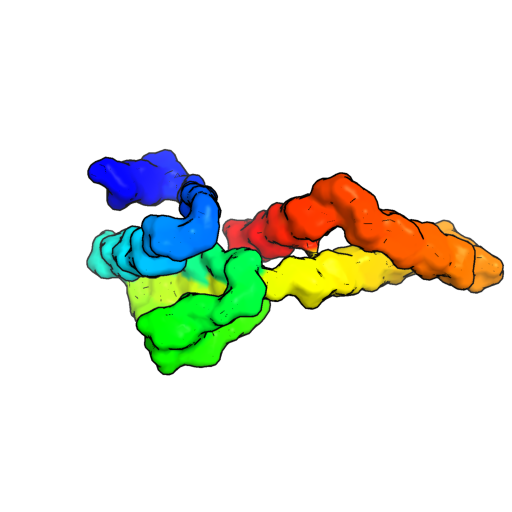 -6.068 -12.023 1.00 87.81 83 LEU A C 1
ATOM 606 O O . LEU A 1 83 ? 8.859 -6.809 -13.003 1.00 87.81 83 LEU A O 1
ATOM 610 N N . HIS A 1 84 ? 8.249 -4.863 -12.050 1.00 87.62 84 HIS A N 1
ATOM 611 C CA . HIS A 1 84 ? 7.523 -4.329 -13.199 1.00 87.62 84 HIS A CA 1
ATOM 612 C C . HIS A 1 84 ? 8.411 -4.235 -14.459 1.00 87.62 84 HIS A C 1
ATOM 614 O O . HIS A 1 84 ? 8.038 -4.683 -15.543 1.00 87.62 84 HIS A O 1
ATOM 620 N N . LEU A 1 85 ? 9.655 -3.758 -14.330 1.00 88.81 85 LEU A N 1
ATOM 621 C CA . LEU A 1 85 ? 10.610 -3.728 -15.449 1.00 88.81 85 LEU A CA 1
ATOM 622 C C . LEU A 1 85 ? 10.955 -5.126 -15.973 1.00 88.81 85 LEU A C 1
ATOM 624 O O . LEU A 1 85 ? 11.119 -5.319 -17.180 1.00 88.81 85 LEU A O 1
ATOM 628 N N . LYS A 1 86 ? 11.064 -6.113 -15.078 1.00 89.56 86 LYS A N 1
ATOM 629 C CA . LYS A 1 86 ? 11.312 -7.507 -15.457 1.00 89.56 86 LYS A CA 1
ATOM 630 C C . LYS A 1 86 ? 10.131 -8.091 -16.232 1.00 89.56 86 LYS A C 1
ATOM 632 O O . LYS A 1 86 ? 10.344 -8.833 -17.192 1.00 89.56 86 LYS A O 1
ATOM 637 N N . GLU A 1 87 ? 8.906 -7.751 -15.848 1.00 89.5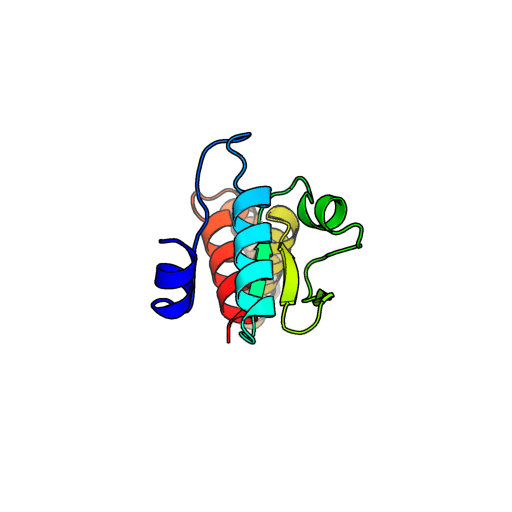6 87 GLU A N 1
ATOM 638 C CA . GLU A 1 87 ? 7.692 -8.156 -16.561 1.00 89.56 87 GLU A CA 1
ATOM 639 C C . GLU A 1 87 ? 7.626 -7.535 -17.958 1.00 89.56 87 GLU A C 1
ATOM 641 O O . GLU A 1 87 ? 7.384 -8.260 -18.929 1.00 89.56 87 GLU A O 1
ATOM 646 N N . ILE A 1 88 ? 7.952 -6.244 -18.085 1.00 89.94 88 ILE A N 1
ATOM 647 C CA . ILE A 1 88 ? 8.060 -5.556 -19.380 1.00 89.94 88 ILE A CA 1
ATOM 648 C C . ILE A 1 88 ? 9.122 -6.214 -20.266 1.00 89.94 88 ILE A C 1
ATOM 650 O O . ILE A 1 88 ? 8.824 -6.569 -21.408 1.00 89.94 88 ILE A O 1
ATOM 654 N N . SER A 1 89 ? 10.347 -6.408 -19.760 1.00 91.69 89 SER A N 1
ATOM 655 C CA . SER A 1 89 ? 11.429 -7.053 -20.524 1.00 91.69 89 SER A CA 1
ATOM 656 C C . SER A 1 89 ? 11.004 -8.450 -20.994 1.00 91.69 89 SER A C 1
ATOM 658 O O . SER A 1 89 ? 11.086 -8.756 -22.184 1.00 91.69 89 SER A O 1
ATOM 660 N N . SER A 1 90 ? 10.412 -9.256 -20.104 1.00 92.25 90 SER A N 1
ATOM 661 C CA . SER A 1 90 ? 9.910 -10.590 -20.447 1.00 92.25 90 SER A CA 1
ATOM 662 C C . SER A 1 90 ? 8.810 -10.557 -21.514 1.00 92.25 90 SER A C 1
ATOM 664 O O . SER A 1 90 ? 8.792 -11.403 -22.411 1.00 92.25 90 SER A O 1
ATOM 666 N N . ALA A 1 91 ? 7.888 -9.594 -21.446 1.00 92.12 91 ALA A N 1
ATOM 667 C CA . ALA A 1 91 ? 6.847 -9.425 -22.453 1.00 92.12 91 ALA A CA 1
ATOM 668 C C . ALA A 1 91 ? 7.431 -9.039 -23.817 1.00 92.12 91 ALA A C 1
ATOM 670 O O . ALA A 1 91 ? 7.061 -9.634 -24.829 1.00 92.12 91 ALA A O 1
ATOM 671 N N . LEU A 1 92 ? 8.385 -8.108 -23.846 1.00 92.31 92 LEU A N 1
ATOM 672 C CA . LEU A 1 92 ? 9.061 -7.688 -25.071 1.00 92.31 92 LEU A CA 1
ATOM 673 C C . LEU A 1 92 ? 9.897 -8.819 -25.681 1.00 92.31 92 LEU A C 1
ATOM 675 O O . LEU A 1 92 ? 9.833 -9.029 -26.890 1.00 92.31 92 LEU A O 1
ATOM 679 N N . HIS A 1 93 ? 10.605 -9.615 -24.873 1.00 93.94 93 HIS A N 1
ATOM 680 C CA . HIS A 1 93 ? 11.337 -10.795 -25.356 1.00 93.94 93 HIS A CA 1
ATOM 681 C C . HIS A 1 93 ? 10.421 -11.818 -26.041 1.00 93.94 93 HIS A C 1
ATOM 683 O O . HIS A 1 93 ? 10.837 -12.461 -27.001 1.00 93.94 93 HIS A O 1
ATOM 689 N N . ARG A 1 94 ? 9.161 -11.958 -25.606 1.00 94.12 94 ARG A N 1
ATOM 690 C CA . ARG A 1 94 ? 8.183 -12.839 -26.275 1.00 94.12 94 ARG A CA 1
ATOM 691 C C . ARG A 1 94 ? 7.723 -12.313 -27.638 1.00 94.12 94 ARG A C 1
ATOM 693 O O . ARG A 1 94 ? 7.281 -13.105 -28.464 1.00 94.12 94 ARG A O 1
ATOM 700 N N . LEU A 1 95 ? 7.798 -11.001 -27.861 1.00 94.06 95 LEU A N 1
ATOM 701 C CA . LEU A 1 95 ? 7.352 -10.340 -29.093 1.00 94.06 95 LEU A CA 1
ATOM 702 C C . LEU A 1 95 ? 8.493 -10.082 -30.084 1.00 94.06 95 LEU A C 1
ATOM 704 O O . LEU A 1 95 ? 8.237 -9.879 -31.270 1.00 94.06 95 LEU A O 1
ATOM 708 N N . MET A 1 96 ? 9.741 -10.069 -29.612 1.00 92.81 96 MET A N 1
ATOM 709 C CA . MET A 1 96 ? 10.916 -9.741 -30.416 1.00 92.81 96 MET A CA 1
ATOM 710 C C . MET A 1 96 ? 11.790 -10.970 -30.724 1.00 92.81 96 MET A C 1
ATOM 712 O O . MET A 1 96 ? 11.816 -11.929 -29.954 1.00 92.81 96 MET A O 1
ATOM 716 N N . PRO A 1 97 ? 12.555 -10.952 -31.830 1.00 94.44 97 PRO A N 1
ATOM 717 C CA . PRO A 1 97 ? 13.585 -11.952 -32.105 1.00 94.44 97 PRO A CA 1
ATOM 718 C C . PRO A 1 97 ? 14.695 -11.975 -31.040 1.00 94.44 97 PRO A C 1
ATOM 720 O O . PRO A 1 97 ? 15.080 -10.934 -30.505 1.00 94.44 97 PRO A O 1
ATOM 723 N N . SER A 1 98 ? 15.275 -13.152 -30.789 1.00 93.44 98 SER A N 1
ATOM 724 C CA . SER A 1 98 ? 16.296 -13.358 -29.746 1.00 93.44 98 SER A CA 1
ATOM 725 C C . SER A 1 98 ? 17.578 -12.544 -29.940 1.00 93.44 98 SER A C 1
ATOM 727 O O . SER A 1 98 ? 18.241 -12.200 -28.964 1.00 93.44 98 SER A O 1
ATOM 729 N N . ASN A 1 99 ? 17.918 -12.175 -31.178 1.00 94.00 99 ASN A N 1
ATOM 730 C CA . ASN A 1 99 ? 19.078 -11.333 -31.477 1.00 94.00 99 ASN A CA 1
ATOM 731 C C . ASN A 1 99 ? 18.904 -9.860 -31.064 1.00 94.00 99 ASN A C 1
ATOM 733 O O . ASN A 1 99 ? 19.860 -9.106 -31.199 1.00 94.00 99 ASN A O 1
ATOM 737 N N . LEU A 1 100 ? 17.713 -9.453 -30.606 1.00 93.44 100 LEU A N 1
ATOM 738 C CA . LEU A 1 100 ? 17.425 -8.103 -30.105 1.00 93.44 100 LEU A CA 1
ATOM 739 C C . LEU A 1 100 ? 17.219 -8.055 -28.584 1.00 93.44 100 LEU A C 1
ATOM 741 O O . LEU A 1 100 ? 16.910 -6.995 -28.041 1.00 93.44 100 LEU A O 1
ATOM 745 N N . TYR A 1 101 ? 17.364 -9.176 -27.870 1.00 93.19 101 TYR A N 1
ATOM 746 C CA . TYR A 1 101 ? 17.109 -9.218 -26.424 1.00 93.19 101 TYR A CA 1
ATOM 747 C C . TYR A 1 101 ? 18.031 -8.274 -25.647 1.00 93.19 101 TYR A C 1
ATOM 749 O O . TYR A 1 101 ? 17.574 -7.579 -24.741 1.00 93.19 101 TYR A O 1
ATOM 757 N N . SER A 1 102 ? 19.300 -8.166 -26.054 1.00 92.81 102 SER A N 1
ATOM 758 C CA . SER A 1 102 ? 20.253 -7.233 -25.446 1.00 92.81 102 SER A CA 1
ATOM 759 C C . SER A 1 102 ? 19.853 -5.766 -25.609 1.00 92.81 102 SER A C 1
ATOM 761 O O . SER A 1 102 ? 20.112 -4.947 -24.729 1.00 92.81 102 SER A O 1
ATOM 763 N N . GLU A 1 103 ? 19.245 -5.411 -26.736 1.00 92.62 103 GLU A N 1
ATOM 764 C CA . GLU A 1 103 ? 18.791 -4.059 -27.054 1.00 92.62 103 GLU A CA 1
ATOM 765 C C . GLU A 1 103 ? 17.539 -3.721 -26.246 1.00 92.62 103 GLU A C 1
ATOM 767 O O . GLU A 1 103 ? 17.450 -2.624 -25.693 1.00 92.62 103 GLU A O 1
ATOM 772 N N . VAL A 1 104 ? 16.619 -4.684 -26.115 1.00 91.81 104 VAL A N 1
ATOM 773 C CA . VAL A 1 104 ? 15.445 -4.574 -25.242 1.00 91.81 104 VAL A CA 1
ATOM 774 C C . VAL A 1 104 ? 15.874 -4.321 -23.799 1.00 91.81 104 VAL A C 1
ATOM 776 O O . VAL A 1 104 ? 15.427 -3.344 -23.201 1.00 91.81 104 VAL A O 1
ATOM 779 N N . ASP A 1 105 ? 16.783 -5.131 -23.253 1.00 90.50 105 ASP A N 1
ATOM 780 C CA . ASP A 1 105 ? 17.202 -5.001 -21.852 1.00 90.50 105 ASP A CA 1
ATOM 781 C C . ASP A 1 105 ? 17.883 -3.653 -21.574 1.00 90.50 105 ASP A C 1
ATOM 783 O O . ASP A 1 105 ? 17.629 -3.020 -20.543 1.00 90.50 105 ASP A O 1
ATOM 787 N N . LYS A 1 106 ? 18.693 -3.157 -22.519 1.00 90.12 106 LYS A N 1
ATOM 788 C CA . LYS A 1 106 ? 19.276 -1.807 -22.442 1.00 90.12 106 LYS A CA 1
ATOM 789 C C . LYS A 1 106 ? 18.193 -0.729 -22.420 1.00 90.12 106 LYS A C 1
ATOM 791 O O . LYS A 1 106 ? 18.272 0.187 -21.606 1.00 90.12 106 LYS A O 1
ATOM 796 N N . HIS A 1 107 ? 17.191 -0.828 -23.294 1.00 88.19 107 HIS A N 1
ATOM 797 C CA . HIS A 1 107 ? 16.124 0.168 -23.378 1.00 88.19 107 HIS A CA 1
ATOM 798 C C . HIS A 1 107 ? 15.256 0.189 -22.115 1.00 88.19 107 HIS A C 1
ATOM 800 O O . HIS A 1 107 ? 14.994 1.256 -21.566 1.00 88.19 107 HIS A O 1
ATOM 806 N N . VAL A 1 108 ? 14.882 -0.988 -21.605 1.00 88.56 108 VAL A N 1
ATOM 807 C CA . VAL A 1 108 ? 14.126 -1.130 -20.351 1.00 88.56 108 VAL A CA 1
ATOM 808 C C . VAL A 1 108 ? 14.918 -0.565 -19.169 1.00 88.56 108 VAL A C 1
ATOM 810 O O . VAL A 1 108 ? 14.362 0.152 -18.341 1.00 88.56 108 VAL A O 1
ATOM 813 N N . THR A 1 109 ? 16.230 -0.811 -19.117 1.00 86.19 109 THR A N 1
ATOM 814 C CA . THR A 1 109 ? 17.097 -0.254 -18.065 1.00 86.19 109 THR A CA 1
ATOM 815 C C . THR A 1 109 ? 17.129 1.274 -18.105 1.00 86.19 109 THR A C 1
ATOM 817 O O . THR A 1 109 ? 17.033 1.905 -17.061 1.00 86.19 109 THR A O 1
ATOM 820 N N . LEU A 1 110 ? 17.211 1.881 -19.293 1.00 85.56 110 LEU A N 1
ATOM 821 C CA . LEU A 1 110 ? 17.165 3.341 -19.440 1.00 85.56 110 LEU A CA 1
ATOM 822 C C . LEU A 1 110 ? 15.803 3.927 -19.038 1.00 85.56 110 LEU A C 1
ATOM 824 O O . LEU A 1 110 ? 15.742 5.037 -18.517 1.00 85.56 110 LEU A O 1
ATOM 828 N N . ALA A 1 111 ? 14.716 3.184 -19.257 1.00 83.19 111 ALA A N 1
ATOM 829 C CA . ALA A 1 111 ? 13.370 3.603 -18.880 1.00 83.19 111 ALA A CA 1
ATOM 830 C C . ALA A 1 111 ? 13.116 3.550 -17.362 1.00 83.19 111 ALA A C 1
ATOM 832 O O . ALA A 1 111 ? 12.210 4.226 -16.880 1.00 83.19 111 ALA A O 1
ATOM 833 N N . LYS A 1 112 ? 13.918 2.797 -16.594 1.00 81.88 112 LYS A N 1
ATOM 834 C CA . LYS A 1 112 ? 13.796 2.692 -15.129 1.00 81.88 112 LYS A CA 1
ATOM 835 C C . LYS A 1 112 ? 13.809 4.048 -14.426 1.00 81.88 112 LYS A C 1
ATOM 837 O O . LYS A 1 112 ? 13.031 4.269 -13.499 1.00 81.88 112 LYS A O 1
ATOM 842 N N . ASP A 1 113 ? 14.692 4.934 -14.872 1.00 80.94 113 ASP A N 1
ATOM 843 C CA . ASP A 1 113 ? 14.913 6.243 -14.255 1.00 80.94 113 ASP A CA 1
ATOM 844 C C . ASP A 1 113 ? 14.016 7.332 -14.867 1.00 80.94 113 ASP A C 1
ATOM 846 O O . ASP A 1 113 ? 14.161 8.518 -14.559 1.00 80.94 113 ASP A O 1
ATOM 850 N N . ALA A 1 114 ? 13.075 6.948 -15.738 1.00 83.50 114 ALA A N 1
ATOM 851 C CA . ALA A 1 114 ? 12.116 7.881 -16.300 1.00 83.50 114 ALA A CA 1
ATOM 852 C C . ALA A 1 114 ? 11.218 8.464 -15.187 1.00 83.50 114 ALA A C 1
ATOM 854 O O . ALA A 1 114 ? 10.715 7.721 -14.334 1.00 83.50 114 ALA A O 1
ATOM 855 N N . PRO A 1 115 ? 10.967 9.788 -15.192 1.00 82.44 115 PRO A N 1
ATOM 856 C CA . PRO A 1 115 ? 10.032 10.406 -14.260 1.00 82.44 115 PRO A CA 1
ATOM 857 C C . PRO A 1 115 ? 8.651 9.747 -14.349 1.00 82.44 115 PRO A C 1
ATOM 859 O O . PRO A 1 115 ? 8.128 9.561 -15.447 1.00 82.44 115 PRO A O 1
ATOM 862 N N . GLY A 1 116 ? 8.047 9.414 -13.207 1.00 83.31 116 GLY A N 1
ATOM 863 C CA . GLY A 1 116 ? 6.729 8.778 -13.151 1.00 83.31 116 GLY A CA 1
ATOM 864 C C . GLY A 1 116 ? 6.746 7.247 -13.185 1.00 83.31 116 GLY A C 1
ATOM 865 O O . GLY A 1 116 ? 5.718 6.637 -12.904 1.00 83.31 116 GLY A O 1
ATOM 866 N N . MET A 1 117 ? 7.881 6.608 -13.497 1.00 83.56 117 MET A N 1
ATOM 867 C CA . MET A 1 117 ? 7.964 5.142 -13.569 1.00 83.56 117 MET A CA 1
ATOM 868 C C . MET A 1 117 ? 7.746 4.483 -12.202 1.00 83.56 117 MET A C 1
ATOM 870 O O . MET A 1 117 ? 7.061 3.468 -12.087 1.00 83.56 117 MET A O 1
ATOM 874 N N . HIS A 1 118 ? 8.291 5.095 -11.148 1.00 83.00 118 HIS A N 1
ATOM 875 C CA . HIS A 1 118 ? 8.138 4.608 -9.780 1.00 83.00 118 HIS A CA 1
ATOM 876 C C . HIS A 1 118 ? 6.682 4.710 -9.314 1.00 83.00 118 HIS A C 1
ATOM 878 O O . HIS A 1 118 ? 6.146 3.775 -8.723 1.00 83.00 118 HIS A O 1
ATOM 884 N N . GLU A 1 119 ? 6.027 5.829 -9.615 1.00 84.38 119 GLU A N 1
ATOM 885 C CA . GLU A 1 119 ? 4.629 6.078 -9.284 1.00 84.38 119 GLU A CA 1
ATOM 886 C C . GLU A 1 119 ? 3.681 5.159 -10.062 1.00 84.38 119 GLU A C 1
ATOM 888 O O . GLU A 1 119 ? 2.731 4.642 -9.477 1.00 84.38 119 GLU A O 1
ATOM 893 N N . ALA A 1 120 ? 3.949 4.924 -11.350 1.00 86.56 120 ALA A N 1
ATOM 894 C CA . ALA A 1 120 ? 3.147 4.040 -12.192 1.00 86.56 120 ALA A CA 1
ATOM 895 C C . ALA A 1 120 ? 3.205 2.587 -11.703 1.00 86.56 120 ALA A C 1
ATOM 897 O O . ALA A 1 120 ? 2.157 1.996 -11.449 1.00 86.56 120 ALA A O 1
ATOM 898 N N . ALA A 1 121 ? 4.412 2.054 -11.482 1.00 86.69 121 ALA A N 1
ATOM 899 C CA . ALA A 1 121 ? 4.594 0.690 -10.985 1.00 86.69 121 ALA A CA 1
ATOM 900 C C . ALA A 1 121 ? 3.941 0.496 -9.604 1.00 86.69 121 ALA A C 1
ATOM 902 O O . ALA A 1 121 ? 3.324 -0.532 -9.329 1.00 86.69 121 ALA A O 1
ATOM 903 N N . MET A 1 122 ? 4.027 1.507 -8.735 1.00 86.69 122 MET A N 1
ATOM 904 C CA . MET A 1 122 ? 3.352 1.484 -7.439 1.00 86.69 122 MET A CA 1
ATOM 905 C C . MET A 1 122 ? 1.834 1.470 -7.555 1.00 86.69 122 MET A C 1
ATOM 907 O O . MET A 1 122 ? 1.174 0.716 -6.843 1.00 86.69 122 MET A O 1
ATOM 911 N N . LEU A 1 123 ? 1.275 2.313 -8.421 1.00 87.94 123 LEU A N 1
ATOM 912 C CA . LEU A 1 123 ? -0.167 2.409 -8.601 1.00 87.94 123 LEU A CA 1
ATOM 913 C C . LEU A 1 123 ? -0.745 1.128 -9.210 1.00 87.94 123 LEU A C 1
ATOM 915 O O . LEU A 1 123 ? -1.788 0.669 -8.754 1.00 87.94 123 LEU A O 1
ATOM 919 N N . GLU A 1 124 ? -0.056 0.542 -10.189 1.00 87.88 124 GLU A N 1
ATOM 920 C CA . GLU A 1 124 ? -0.412 -0.759 -10.763 1.00 87.88 124 GLU A CA 1
ATOM 921 C C . GLU A 1 124 ? -0.397 -1.840 -9.682 1.00 87.88 124 GLU A C 1
ATOM 923 O O . GLU A 1 124 ? -1.404 -2.509 -9.459 1.00 87.88 124 GLU A O 1
ATOM 928 N N . ARG A 1 125 ? 0.679 -1.909 -8.887 1.00 87.25 125 ARG A N 1
ATOM 929 C CA . ARG A 1 125 ? 0.752 -2.876 -7.791 1.00 87.25 125 ARG A CA 1
ATOM 930 C C . ARG A 1 125 ? -0.353 -2.673 -6.755 1.00 87.25 125 ARG A C 1
ATOM 932 O O . ARG A 1 125 ? -0.851 -3.652 -6.210 1.00 87.25 125 ARG A O 1
ATOM 939 N N . MET A 1 126 ? -0.736 -1.434 -6.448 1.00 87.38 126 MET A N 1
ATOM 940 C CA . MET A 1 126 ? -1.882 -1.167 -5.573 1.00 87.38 126 MET A CA 1
ATOM 941 C C . MET A 1 126 ? -3.195 -1.643 -6.188 1.00 87.38 126 MET A C 1
ATOM 943 O O . MET A 1 126 ? -4.017 -2.192 -5.459 1.00 87.38 126 MET A O 1
ATOM 947 N N . ALA A 1 127 ? -3.397 -1.430 -7.491 1.00 88.38 127 ALA A N 1
ATOM 948 C CA . ALA A 1 127 ? -4.594 -1.877 -8.194 1.00 88.38 127 ALA A CA 1
ATOM 949 C C . ALA A 1 127 ? -4.734 -3.405 -8.114 1.00 88.38 127 ALA A C 1
ATOM 951 O O . ALA A 1 127 ? -5.775 -3.879 -7.670 1.00 88.38 127 ALA A O 1
ATOM 952 N N . ASP A 1 128 ? -3.655 -4.149 -8.372 1.00 87.62 128 ASP A N 1
ATOM 953 C CA . ASP A 1 128 ? -3.639 -5.618 -8.303 1.00 87.62 128 ASP A CA 1
ATOM 954 C C . ASP A 1 128 ? -4.001 -6.188 -6.926 1.00 87.62 128 ASP A C 1
ATOM 956 O O . ASP A 1 128 ? -4.454 -7.323 -6.814 1.00 87.62 128 ASP A O 1
ATOM 960 N N . VAL A 1 129 ? -3.712 -5.454 -5.848 1.00 85.38 129 VAL A N 1
ATOM 961 C CA . VAL A 1 129 ? -4.024 -5.910 -4.482 1.00 85.38 129 VAL A CA 1
ATOM 962 C C . VAL A 1 129 ? -5.457 -5.539 -4.084 1.00 85.38 129 VAL A C 1
ATOM 964 O O . VAL A 1 129 ? -6.014 -6.134 -3.161 1.00 85.38 129 VAL A O 1
ATOM 967 N N . VAL A 1 130 ? -6.041 -4.529 -4.731 1.00 82.12 130 VAL A N 1
ATOM 968 C CA . VAL A 1 130 ? -7.387 -4.026 -4.423 1.00 82.12 130 VAL A CA 1
ATOM 969 C C . VAL A 1 130 ? -8.474 -4.725 -5.253 1.00 82.12 130 VAL A C 1
ATOM 971 O O . VAL A 1 130 ? -9.623 -4.747 -4.801 1.00 82.12 130 VAL A O 1
ATOM 974 N N . GLU A 1 131 ? -8.137 -5.275 -6.425 1.00 73.94 131 GLU A N 1
ATOM 975 C CA . GLU A 1 131 ? -9.016 -6.138 -7.243 1.00 73.94 131 GLU A CA 1
ATOM 976 C C . GLU A 1 131 ? -9.254 -7.529 -6.628 1.00 73.94 131 GLU A C 1
ATOM 978 O O . GLU A 1 131 ? -10.426 -7.979 -6.679 1.00 73.94 131 GLU A O 1
#

pLDDT: mean 90.27, std 5.16, range [71.19, 97.81]

Secondary structure (DSSP, 8-state):
-HHHHHHH-S-------TTSSHHHHHHHHHHHHHHTT--EEEEE--TT-HHHHHHTS---SS-EEEETTEEEEE--HHHHHHHHHHHHHHHHHHHS-GGGHHHHHHHHHHHTTSTTHHHHHHHHHHHHHH-

Foldseek 3Di:
DLLVVVVVDVDDDQDDDPPPCSLVVQVVSQVVCVVVVAQDEAEAADQVQVNCVVLVHDAELDWDDSDRSYTYHYDDLVVLLVVVLVVQLVVVPVVDDPVCSVVSNVVSVVCSPPPCSSVVSVVVSVVVNSD